Protein AF-A0A1A6HDN8-F1 (afdb_monomer_lite)

Sequence (181 aa):
MVGEAFSQDGVVDEGACLWLRLKTGFLKWKPDYDSAASEYGKAAVAFKNAKQFEQAKDACLREAVAHENNRAAYEQAGMMLKLIEKASMMYLENGTPDTAAMALERAGKLIENVDPEKAVQLYQQTASVFENEERLRQAVELLGKASRLLVRGRRFDEAALSIQKEKNIYKEIENYPTCYK

Radius of gyration: 23.56 Å; chains: 1; bounding box: 50×32×66 Å

InterPro domains:
  IPR000744 NSF attachment protein [PF14938] (33-160)
  IPR000744 NSF attachment protein [PTHR13768] (23-176)
  IPR011990 Tetratricopeptide-like helical domain superfamily [G3DSA:1.25.40.10] (20-181)
  IPR011990 Tetratricopeptide-like helical domain superfamily [SSF48452] (23-175)

pLDDT: mean 70.85, std 18.06, range [29.58, 94.25]

Structure (mmCIF, N/CA/C/O backbone):
data_AF-A0A1A6HDN8-F1
#
_entry.id   AF-A0A1A6HDN8-F1
#
loop_
_atom_site.group_PDB
_atom_site.id
_atom_site.type_symbol
_atom_site.label_atom_id
_atom_site.label_alt_id
_atom_site.label_comp_id
_atom_site.label_asym_id
_atom_site.label_entity_id
_atom_site.label_seq_id
_atom_site.pdbx_PDB_ins_code
_atom_site.Cartn_x
_atom_site.Cartn_y
_atom_site.Cartn_z
_atom_site.occupancy
_atom_site.B_iso_or_equiv
_atom_site.auth_seq_id
_atom_site.auth_comp_id
_atom_site.auth_asym_id
_atom_site.auth_atom_id
_atom_site.pdbx_PDB_model_num
ATOM 1 N N . MET A 1 1 ? 4.052 22.687 -34.080 1.00 29.58 1 MET A N 1
ATOM 2 C CA . MET A 1 1 ? 5.265 23.337 -34.612 1.00 29.58 1 MET A CA 1
ATOM 3 C C . MET A 1 1 ? 6.462 22.608 -34.041 1.00 29.58 1 MET A C 1
ATOM 5 O O . MET A 1 1 ? 6.752 22.746 -32.862 1.00 29.58 1 MET A O 1
ATOM 9 N N . VAL A 1 2 ? 7.044 21.738 -34.860 1.00 35.25 2 VAL A N 1
ATOM 10 C CA . VAL A 1 2 ? 8.275 20.997 -34.576 1.00 35.25 2 VAL A CA 1
ATOM 11 C C . VAL A 1 2 ? 9.392 21.919 -35.056 1.00 35.25 2 VAL A C 1
ATOM 13 O O . VAL A 1 2 ? 9.657 21.980 -36.251 1.00 35.25 2 VAL A O 1
ATOM 16 N N . GLY A 1 3 ? 9.892 22.768 -34.161 1.00 30.17 3 GLY A N 1
ATOM 17 C CA . GLY A 1 3 ? 10.837 23.833 -34.488 1.00 30.17 3 GLY A CA 1
ATOM 18 C C . GLY A 1 3 ? 12.208 23.543 -33.899 1.00 30.17 3 GLY A C 1
ATOM 19 O O . GLY A 1 3 ? 12.379 23.650 -32.692 1.00 30.17 3 GLY A O 1
ATOM 20 N N . GLU A 1 4 ? 13.117 23.146 -34.787 1.00 42.56 4 GLU A N 1
ATOM 21 C CA . GLU A 1 4 ? 14.544 23.492 -34.812 1.00 42.56 4 GLU A CA 1
ATOM 22 C C . GLU A 1 4 ? 15.370 23.313 -33.527 1.00 42.56 4 GLU A C 1
ATOM 24 O O . GLU A 1 4 ? 15.438 24.171 -32.655 1.00 42.56 4 GLU A O 1
ATOM 29 N N . ALA A 1 5 ? 16.132 22.218 -33.506 1.00 32.41 5 ALA A N 1
ATOM 30 C CA . ALA A 1 5 ? 17.409 22.136 -32.801 1.00 32.41 5 ALA A CA 1
ATOM 31 C C . ALA A 1 5 ? 18.388 21.292 -33.636 1.00 32.41 5 ALA A C 1
ATOM 33 O O . ALA A 1 5 ? 18.844 20.233 -33.217 1.00 32.41 5 ALA A O 1
ATOM 34 N N . PHE A 1 6 ? 18.657 21.734 -34.867 1.00 32.59 6 PHE A N 1
ATOM 35 C CA . PHE A 1 6 ? 19.844 21.322 -35.614 1.00 32.59 6 PHE A CA 1
ATOM 36 C C . PHE A 1 6 ? 20.846 22.468 -35.500 1.00 32.59 6 PHE A C 1
ATOM 38 O O . PHE A 1 6 ? 20.673 23.498 -36.145 1.00 32.59 6 PHE A O 1
ATOM 45 N N . SER A 1 7 ? 21.858 22.305 -34.650 1.00 31.53 7 SER A N 1
ATOM 46 C CA . SER A 1 7 ? 23.037 23.171 -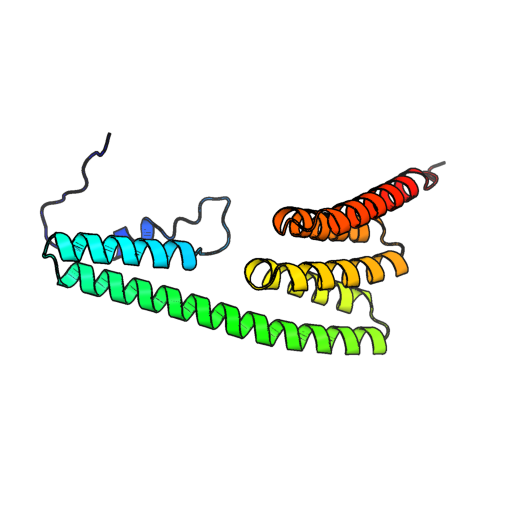34.660 1.00 31.53 7 SER A CA 1
ATOM 47 C C . SER A 1 7 ? 24.178 22.434 -35.360 1.00 31.53 7 SER A C 1
ATOM 49 O O . SER A 1 7 ? 24.314 21.220 -35.221 1.00 31.53 7 SER A O 1
ATOM 51 N N . GLN A 1 8 ? 24.928 23.172 -36.174 1.00 33.84 8 GLN A N 1
ATOM 52 C CA . GLN A 1 8 ? 25.805 22.689 -37.247 1.00 33.84 8 GLN A CA 1
ATOM 53 C C . GLN A 1 8 ? 27.148 22.083 -36.815 1.00 33.84 8 GLN A C 1
ATOM 55 O O . GLN A 1 8 ? 27.902 21.658 -37.684 1.00 33.84 8 GLN A O 1
ATOM 60 N N . ASP A 1 9 ? 27.433 21.954 -35.524 1.00 31.08 9 ASP A N 1
ATOM 61 C CA . ASP A 1 9 ? 28.694 21.388 -35.049 1.00 31.08 9 ASP A CA 1
ATOM 62 C C . ASP A 1 9 ? 28.430 20.081 -34.303 1.00 31.08 9 ASP A C 1
ATOM 64 O O . ASP A 1 9 ? 27.666 20.040 -33.341 1.00 31.08 9 ASP A O 1
ATOM 68 N N . GLY A 1 10 ? 29.034 18.993 -34.790 1.00 37.31 10 GLY A N 1
ATOM 69 C CA . GLY A 1 10 ? 28.854 17.606 -34.346 1.00 37.31 10 GLY A CA 1
ATOM 70 C C . GLY A 1 10 ? 29.384 17.291 -32.945 1.00 37.31 10 GLY A C 1
ATOM 71 O O . GLY A 1 10 ? 30.100 16.312 -32.763 1.00 37.31 10 GLY A O 1
ATOM 72 N N . VAL A 1 11 ? 29.008 18.091 -31.954 1.00 34.75 11 VAL A N 1
ATOM 73 C CA . VAL A 1 11 ? 29.150 17.799 -30.532 1.00 34.75 11 VAL A CA 1
ATOM 74 C C . VAL A 1 11 ? 27.738 17.821 -29.968 1.00 34.75 11 VAL A C 1
ATOM 76 O O . VAL A 1 11 ? 27.168 18.874 -29.688 1.00 34.75 11 VAL A O 1
ATOM 79 N N . VAL A 1 12 ? 27.133 16.637 -29.874 1.00 38.47 12 VAL A N 1
ATOM 80 C CA . VAL A 1 12 ? 25.880 16.463 -29.140 1.00 38.47 12 VAL A CA 1
ATOM 81 C C . VAL A 1 12 ? 26.227 16.745 -27.687 1.00 38.47 12 VAL A C 1
ATOM 83 O O . VAL A 1 12 ? 26.847 15.917 -27.032 1.00 38.47 12 VAL A O 1
ATOM 86 N N . ASP A 1 13 ? 25.906 17.952 -27.235 1.00 36.88 13 ASP A N 1
ATOM 87 C CA . ASP A 1 13 ? 26.133 18.420 -25.875 1.00 36.88 13 ASP A CA 1
ATOM 88 C C . ASP A 1 13 ? 25.544 17.392 -24.892 1.00 36.88 13 ASP A C 1
ATOM 90 O O . ASP A 1 13 ? 24.323 17.264 -24.739 1.00 36.88 13 ASP A O 1
ATOM 94 N N . GLU A 1 14 ? 26.412 16.572 -24.289 1.00 40.91 14 GLU A N 1
ATOM 95 C CA . GLU A 1 14 ? 26.034 15.439 -23.436 1.00 40.91 14 GLU A CA 1
ATOM 96 C C . GLU A 1 14 ? 25.178 15.902 -22.240 1.00 40.91 14 GLU A C 1
ATOM 98 O O . GLU A 1 14 ? 24.342 15.146 -21.733 1.00 40.91 14 GLU A O 1
ATOM 103 N N . GLY A 1 15 ? 25.298 17.183 -21.862 1.00 40.38 15 GLY A N 1
ATOM 104 C CA . GLY A 1 15 ? 24.474 17.853 -20.858 1.00 40.38 15 GLY A CA 1
ATOM 105 C C . GLY A 1 15 ? 23.043 18.179 -21.308 1.00 40.38 15 GLY A C 1
ATOM 106 O O . GLY A 1 15 ? 22.117 18.115 -20.495 1.00 40.38 15 GLY A O 1
ATOM 107 N N . ALA A 1 16 ? 22.804 18.449 -22.594 1.00 38.66 16 ALA A N 1
ATOM 108 C CA . ALA A 1 16 ? 21.482 18.835 -23.102 1.00 38.66 16 ALA A CA 1
ATOM 109 C C . ALA A 1 16 ? 20.505 17.646 -23.177 1.00 38.66 16 ALA A C 1
ATOM 111 O O . ALA A 1 16 ? 19.306 17.796 -22.921 1.00 38.66 16 ALA A O 1
ATOM 112 N N . CYS A 1 17 ? 21.011 16.435 -23.441 1.00 40.59 17 CYS A N 1
ATOM 113 C CA . CYS A 1 17 ? 20.196 15.214 -23.425 1.00 40.59 17 CYS A CA 1
ATOM 114 C C . CYS A 1 17 ? 19.853 14.729 -22.004 1.00 40.59 17 CYS A C 1
ATOM 116 O O . CYS A 1 17 ? 18.799 14.120 -21.813 1.00 40.59 17 CYS A O 1
ATOM 118 N N . LEU A 1 18 ? 20.685 15.025 -20.996 1.00 42.06 18 LEU A N 1
ATOM 119 C CA . LEU A 1 18 ? 20.345 14.803 -19.580 1.00 42.06 18 LEU A CA 1
ATOM 120 C C . LEU A 1 18 ? 19.191 15.717 -19.129 1.00 42.06 18 LEU A C 1
ATOM 122 O O . LEU A 1 18 ? 18.316 15.298 -18.367 1.00 42.06 18 LEU A O 1
ATOM 126 N N . TRP A 1 19 ? 19.134 16.940 -19.658 1.00 39.06 19 TRP A N 1
ATOM 127 C CA . TRP A 1 19 ? 18.172 17.963 -19.246 1.00 39.06 19 TRP A CA 1
ATOM 128 C C . TRP A 1 19 ? 16.749 17.766 -19.798 1.00 39.06 19 TRP A C 1
ATOM 130 O O . TRP A 1 19 ? 15.781 18.282 -19.238 1.00 39.06 19 TRP A O 1
ATOM 140 N N . LEU A 1 20 ? 16.581 17.009 -20.886 1.00 42.50 20 LEU A N 1
ATOM 141 C CA . LEU A 1 20 ? 15.285 16.890 -21.566 1.00 42.50 20 LEU A CA 1
ATOM 142 C C . LEU A 1 20 ? 14.363 15.789 -21.020 1.00 42.50 20 LEU A C 1
ATOM 144 O O . LEU A 1 20 ? 13.162 15.843 -21.288 1.00 42.50 20 LEU A O 1
ATOM 148 N N . ARG A 1 21 ? 14.855 14.831 -20.219 1.00 46.03 21 ARG A N 1
ATOM 149 C CA . ARG A 1 21 ? 13.996 13.726 -19.733 1.00 46.03 21 ARG A CA 1
ATOM 150 C C . ARG A 1 21 ? 14.244 13.218 -18.315 1.00 46.03 21 ARG A C 1
ATOM 152 O O . ARG A 1 21 ? 13.520 12.345 -17.857 1.00 46.03 21 ARG A O 1
ATOM 159 N N . LEU A 1 22 ? 15.158 13.849 -17.585 1.00 39.84 22 LEU A N 1
ATOM 160 C CA . LEU A 1 22 ? 15.101 13.962 -16.125 1.00 39.84 22 LEU A CA 1
ATOM 161 C C . LEU A 1 22 ? 14.478 15.310 -15.733 1.00 39.84 22 LEU A C 1
ATOM 163 O O . LEU A 1 22 ? 14.860 15.918 -14.738 1.00 39.84 22 LEU A O 1
ATOM 167 N N . LYS A 1 23 ? 13.503 15.811 -16.508 1.00 36.59 23 LYS A N 1
ATOM 168 C CA . LYS A 1 23 ? 12.658 16.905 -16.027 1.00 36.59 23 LYS A CA 1
ATOM 169 C C . LYS A 1 23 ? 11.819 16.373 -14.872 1.00 36.59 23 LYS A C 1
ATOM 171 O O . LYS A 1 23 ? 10.709 15.880 -15.065 1.00 36.59 23 LYS A O 1
ATOM 176 N N . THR A 1 24 ? 12.339 16.515 -13.658 1.00 42.81 24 THR A N 1
ATOM 177 C CA . THR A 1 24 ? 11.516 16.687 -12.468 1.00 42.81 24 THR A CA 1
ATOM 178 C C . THR A 1 24 ? 10.681 17.937 -12.715 1.00 42.81 24 THR A C 1
ATOM 180 O O . THR A 1 24 ? 11.087 19.058 -12.420 1.00 42.81 24 THR A O 1
ATOM 183 N N . GLY A 1 25 ? 9.517 17.768 -13.345 1.00 43.59 25 GLY A N 1
ATOM 184 C CA . GLY A 1 25 ? 8.469 18.768 -13.224 1.00 43.59 25 GLY A CA 1
ATOM 185 C C . GLY A 1 25 ? 8.224 19.002 -11.735 1.00 43.59 25 GLY A C 1
ATOM 186 O O . GLY A 1 25 ? 8.384 18.073 -10.940 1.00 43.59 25 GLY A O 1
ATOM 187 N N . PHE A 1 26 ? 7.805 20.210 -11.363 1.00 49.84 26 PHE A N 1
ATOM 188 C CA . PHE A 1 26 ? 7.559 20.655 -9.979 1.00 49.84 26 PHE A CA 1
ATOM 189 C C . PHE A 1 26 ? 6.599 19.742 -9.163 1.00 49.84 26 PHE A C 1
ATOM 191 O O . PHE A 1 26 ? 6.356 19.985 -7.988 1.00 49.84 26 PHE A O 1
ATOM 198 N N . LEU A 1 27 ? 6.060 18.680 -9.779 1.00 49.44 27 LEU A N 1
ATOM 199 C CA . LEU A 1 27 ? 5.109 17.715 -9.233 1.00 49.44 27 LEU A CA 1
ATOM 200 C C . LEU A 1 27 ? 5.586 16.239 -9.207 1.00 49.44 27 LEU A C 1
ATOM 202 O O . LEU A 1 27 ? 4.856 15.395 -8.694 1.00 49.44 27 LEU A O 1
ATOM 206 N N . LYS A 1 28 ? 6.767 15.878 -9.744 1.00 44.59 28 LYS A N 1
ATOM 207 C CA . LYS A 1 28 ? 7.268 14.480 -9.764 1.00 44.59 28 LYS A CA 1
ATOM 208 C C . LYS A 1 28 ? 8.620 14.375 -9.044 1.00 44.59 28 LYS A C 1
ATOM 210 O O . LYS A 1 28 ? 9.669 14.606 -9.629 1.00 44.59 28 LYS A O 1
ATOM 215 N N . TRP A 1 29 ? 8.576 13.987 -7.768 1.00 48.66 29 TRP A N 1
ATOM 216 C CA . TRP A 1 29 ? 9.749 13.796 -6.893 1.00 48.66 29 TRP A CA 1
ATOM 217 C C . TRP A 1 29 ? 10.536 12.497 -7.183 1.00 48.66 29 TRP A C 1
ATOM 219 O O . TRP A 1 29 ? 11.598 12.279 -6.610 1.00 48.66 29 TRP A O 1
ATOM 229 N N . LYS A 1 30 ? 10.047 11.600 -8.053 1.00 51.09 30 LYS A N 1
ATOM 230 C CA . LYS A 1 30 ? 10.729 10.328 -8.363 1.00 51.09 30 LYS A CA 1
ATOM 231 C C . LYS A 1 30 ? 11.146 10.234 -9.839 1.00 51.09 30 LYS A C 1
ATOM 233 O O . LYS A 1 30 ? 10.299 10.497 -10.696 1.00 51.09 30 LYS A O 1
ATOM 238 N N . PRO A 1 31 ? 12.398 9.827 -10.136 1.00 57.28 31 PRO A N 1
ATOM 239 C CA . PRO A 1 31 ? 12.834 9.518 -11.495 1.00 57.28 31 PRO A CA 1
ATOM 240 C C . PRO A 1 31 ? 12.084 8.292 -12.037 1.00 57.28 31 PRO A C 1
ATOM 242 O O . PRO A 1 31 ? 12.007 7.259 -11.376 1.00 57.28 31 PRO A O 1
ATOM 245 N N . ASP A 1 32 ? 11.511 8.420 -13.231 1.00 64.75 32 ASP A N 1
ATOM 246 C CA . ASP A 1 32 ? 10.699 7.390 -13.889 1.00 64.75 32 ASP A CA 1
ATOM 247 C C . ASP A 1 32 ? 11.589 6.540 -14.811 1.00 64.75 32 ASP A C 1
ATOM 249 O O . ASP A 1 32 ? 11.699 6.800 -16.012 1.00 64.75 32 ASP A O 1
ATOM 253 N N . TYR A 1 33 ? 12.307 5.577 -14.223 1.00 68.62 33 TYR A N 1
ATOM 254 C CA . TYR A 1 33 ? 13.283 4.750 -14.946 1.00 68.62 33 TYR A CA 1
ATOM 255 C C . TYR A 1 33 ? 12.637 3.831 -15.989 1.00 68.62 33 TYR A C 1
ATOM 257 O O . TYR A 1 33 ? 13.245 3.575 -17.024 1.00 68.62 33 TYR A O 1
ATOM 265 N N . ASP A 1 34 ? 11.400 3.390 -15.757 1.00 69.56 34 ASP A N 1
ATOM 266 C CA . ASP A 1 34 ? 10.659 2.516 -16.672 1.00 69.56 34 ASP A CA 1
ATOM 267 C C . ASP A 1 34 ? 10.227 3.266 -17.944 1.00 69.56 34 ASP A C 1
ATOM 269 O O . ASP A 1 34 ? 10.508 2.847 -19.071 1.00 69.56 34 ASP A O 1
ATOM 273 N N . SER A 1 35 ? 9.666 4.469 -17.776 1.00 68.50 35 SER A N 1
ATOM 274 C CA . SER A 1 35 ? 9.344 5.346 -18.907 1.00 68.50 35 SER A CA 1
ATOM 275 C C . SER A 1 35 ? 10.595 5.850 -19.631 1.00 68.50 35 SER A C 1
ATOM 277 O O . SER A 1 35 ? 10.544 6.136 -20.829 1.00 68.50 35 SER A O 1
ATOM 279 N N . ALA A 1 36 ? 11.721 5.998 -18.927 1.00 67.88 36 ALA A N 1
ATOM 280 C CA . ALA A 1 36 ? 12.998 6.346 -19.540 1.00 67.88 36 ALA A CA 1
ATOM 281 C C . ALA A 1 36 ? 13.539 5.191 -20.397 1.00 67.88 36 ALA A C 1
ATOM 283 O O . ALA A 1 36 ? 13.876 5.421 -21.557 1.00 67.88 36 ALA A O 1
ATOM 284 N N . ALA A 1 37 ? 13.549 3.963 -19.870 1.00 69.50 37 ALA A N 1
ATOM 285 C CA . ALA A 1 37 ? 14.026 2.774 -20.573 1.00 69.50 37 ALA A CA 1
ATOM 286 C C . ALA A 1 37 ? 13.236 2.510 -21.865 1.00 69.50 37 ALA A C 1
ATOM 288 O O . ALA A 1 37 ? 13.831 2.415 -22.937 1.00 69.50 37 ALA A O 1
ATOM 289 N N . SER A 1 38 ? 11.897 2.532 -21.800 1.00 70.75 38 SER A N 1
ATOM 290 C CA . SER A 1 38 ? 11.029 2.303 -22.970 1.00 70.75 38 SER A CA 1
ATOM 291 C C . SER A 1 38 ? 11.297 3.271 -24.130 1.00 70.75 38 SER A C 1
ATOM 293 O O . SER A 1 38 ? 11.123 2.943 -25.303 1.00 70.75 38 SER A O 1
ATOM 295 N N . GLU A 1 39 ? 11.718 4.490 -23.818 1.00 72.56 39 GLU A N 1
ATOM 296 C CA . GLU A 1 39 ? 11.870 5.561 -2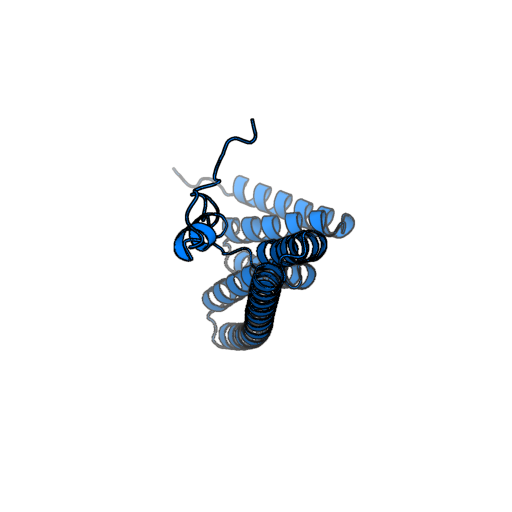4.802 1.00 72.56 39 GLU A CA 1
ATOM 297 C C . GLU A 1 39 ? 13.296 5.643 -25.328 1.00 72.56 39 GLU A C 1
ATOM 299 O O . GLU A 1 39 ? 13.485 5.959 -26.501 1.00 72.56 39 GLU A O 1
ATOM 304 N N . TYR A 1 40 ? 14.284 5.246 -24.519 1.00 71.44 40 TYR A N 1
ATOM 305 C CA . TYR A 1 40 ? 15.615 4.928 -25.025 1.00 71.44 40 TYR A CA 1
ATOM 306 C C . TYR A 1 40 ? 15.578 3.734 -25.986 1.00 71.44 40 TYR A C 1
ATOM 308 O O . TYR A 1 40 ? 16.199 3.819 -27.043 1.00 71.44 40 TYR A O 1
ATOM 316 N N . GLY A 1 41 ? 14.763 2.707 -25.720 1.00 67.81 41 GLY A N 1
ATOM 317 C CA . GLY A 1 41 ? 14.552 1.594 -26.654 1.00 67.81 41 GLY A CA 1
ATOM 318 C C . GLY A 1 41 ? 13.924 2.033 -27.983 1.00 67.81 41 GLY A C 1
ATOM 319 O O . GLY A 1 41 ? 14.399 1.670 -29.062 1.00 67.81 41 GLY A O 1
ATOM 320 N N . LYS A 1 42 ? 12.905 2.906 -27.948 1.00 74.00 42 LYS A N 1
ATOM 321 C CA . LYS A 1 42 ? 12.325 3.500 -29.172 1.00 74.00 42 LYS A CA 1
ATOM 322 C C . LYS A 1 42 ? 13.335 4.362 -29.932 1.00 74.00 42 LYS A C 1
ATOM 324 O O . LYS A 1 42 ? 13.408 4.274 -31.159 1.00 74.00 42 LYS A O 1
ATOM 329 N N . ALA A 1 43 ? 14.123 5.170 -29.222 1.00 67.44 43 ALA A N 1
ATOM 330 C CA . ALA A 1 43 ? 15.171 5.994 -29.815 1.00 67.44 43 ALA A CA 1
ATOM 331 C C . ALA A 1 43 ? 16.273 5.133 -30.455 1.00 67.44 43 ALA A C 1
ATOM 333 O O . ALA A 1 43 ? 16.686 5.413 -31.578 1.00 67.44 43 ALA A O 1
ATOM 334 N N . ALA A 1 44 ? 16.684 4.037 -29.811 1.00 62.38 44 ALA A N 1
ATOM 335 C CA . ALA A 1 44 ? 17.662 3.095 -30.351 1.00 62.38 44 ALA A CA 1
ATOM 336 C C . ALA A 1 44 ? 17.186 2.463 -31.671 1.00 62.38 44 ALA A C 1
ATOM 338 O O . ALA A 1 44 ? 17.949 2.383 -32.636 1.00 62.38 44 ALA A O 1
ATOM 339 N N . VAL A 1 45 ? 15.905 2.084 -31.761 1.00 71.50 45 VAL A N 1
ATOM 340 C CA . VAL A 1 45 ? 15.298 1.571 -33.003 1.00 71.50 45 VAL A CA 1
ATOM 341 C C . VAL A 1 45 ? 15.241 2.652 -34.089 1.00 71.50 45 VAL A C 1
ATOM 343 O O . VAL A 1 45 ? 15.547 2.371 -35.250 1.00 71.50 45 VAL A O 1
ATOM 346 N N . ALA A 1 46 ? 14.911 3.895 -33.731 1.00 72.62 46 ALA A N 1
ATOM 347 C CA . ALA A 1 46 ? 14.886 5.017 -34.669 1.00 72.62 46 ALA A CA 1
ATOM 348 C C . ALA A 1 46 ? 16.285 5.345 -35.231 1.00 72.62 46 ALA A C 1
ATOM 350 O O . ALA A 1 46 ? 16.435 5.474 -36.446 1.00 72.62 46 ALA A O 1
ATOM 351 N N . PHE A 1 47 ? 17.321 5.392 -34.386 1.00 69.81 47 PHE A N 1
ATOM 352 C CA . PHE A 1 47 ? 18.707 5.630 -34.812 1.00 69.81 47 PHE A CA 1
ATOM 353 C C . PHE A 1 47 ? 19.277 4.475 -35.640 1.00 69.81 47 PHE A C 1
ATOM 355 O O . PHE A 1 47 ? 19.988 4.703 -36.622 1.00 69.81 47 PHE A O 1
ATOM 362 N N . LYS A 1 48 ? 18.896 3.232 -35.319 1.00 65.94 48 LYS A N 1
ATOM 363 C CA . LYS A 1 48 ? 19.232 2.053 -36.127 1.00 65.94 48 LYS A CA 1
ATOM 364 C C . LYS A 1 48 ? 18.623 2.137 -37.530 1.00 65.94 48 LYS A C 1
ATOM 366 O O . LYS A 1 48 ? 19.312 1.848 -38.507 1.00 65.94 48 LYS A O 1
ATOM 371 N N . ASN A 1 49 ? 17.373 2.587 -37.646 1.00 72.56 49 ASN A N 1
ATOM 372 C CA . ASN A 1 49 ? 16.713 2.804 -38.938 1.00 72.56 49 ASN A CA 1
ATOM 373 C C . ASN A 1 49 ? 17.334 3.975 -39.722 1.00 72.56 49 ASN A C 1
ATOM 375 O O . ASN A 1 49 ? 17.419 3.915 -40.947 1.00 72.56 49 ASN A O 1
ATOM 379 N N . ALA A 1 50 ? 17.832 4.999 -39.023 1.00 75.94 50 ALA A N 1
ATOM 380 C CA . ALA A 1 50 ? 18.552 6.136 -39.600 1.00 75.94 50 ALA A CA 1
ATOM 381 C C . ALA A 1 50 ? 20.034 5.846 -39.935 1.00 75.94 50 ALA A C 1
ATOM 383 O O . ALA A 1 50 ? 20.742 6.744 -40.387 1.00 75.94 50 ALA A O 1
ATOM 384 N N . LYS A 1 51 ? 20.516 4.605 -39.737 1.00 75.81 51 LYS A N 1
ATOM 385 C CA . LYS A 1 51 ? 21.923 4.177 -39.920 1.00 75.81 51 LYS A CA 1
ATOM 386 C C . LYS A 1 51 ? 22.943 4.961 -39.073 1.00 75.81 51 LYS A C 1
ATOM 388 O O . LYS A 1 51 ? 24.136 4.946 -39.369 1.00 75.81 51 LYS A O 1
ATOM 393 N N . GLN A 1 52 ? 22.496 5.612 -38.001 1.00 67.56 52 GLN A N 1
ATOM 394 C CA . GLN A 1 52 ? 23.351 6.296 -37.031 1.00 67.56 52 GLN A CA 1
ATOM 395 C C . GLN A 1 52 ? 23.701 5.331 -35.893 1.00 67.56 52 GLN A C 1
ATOM 397 O O . GLN A 1 52 ? 23.068 5.304 -34.839 1.00 67.56 52 GLN A O 1
ATOM 402 N N . PHE A 1 53 ? 24.702 4.483 -36.135 1.00 62.00 53 PHE A N 1
ATOM 403 C CA . PHE A 1 53 ? 25.021 3.356 -35.253 1.00 62.00 53 PHE A CA 1
ATOM 404 C C . PHE A 1 53 ? 25.650 3.756 -33.909 1.00 62.00 53 PHE A C 1
ATOM 406 O O . PHE A 1 53 ? 25.368 3.098 -32.911 1.00 62.00 53 PHE A O 1
ATOM 413 N N . GLU A 1 54 ? 26.432 4.840 -33.851 1.00 63.22 54 GLU A N 1
ATOM 414 C CA . GLU A 1 54 ? 27.004 5.333 -32.582 1.00 63.22 54 GLU A CA 1
ATOM 415 C C . GLU A 1 54 ? 25.914 5.826 -31.619 1.00 63.22 54 GLU A C 1
ATOM 417 O O . GLU A 1 54 ? 25.849 5.417 -30.464 1.00 63.22 54 GLU A O 1
ATOM 422 N N . GLN A 1 55 ? 24.953 6.601 -32.120 1.00 65.75 55 GLN A N 1
ATOM 423 C CA . GLN A 1 55 ? 23.845 7.114 -31.306 1.00 65.75 55 GLN A CA 1
ATOM 424 C C . GLN A 1 55 ? 22.869 6.004 -30.884 1.00 65.75 55 GLN A C 1
ATOM 426 O O . GLN A 1 55 ? 22.305 6.049 -29.791 1.00 65.75 55 GLN A O 1
ATOM 431 N N . ALA A 1 56 ? 22.696 4.972 -31.718 1.00 53.97 56 ALA A N 1
ATOM 432 C CA . ALA A 1 56 ? 21.922 3.785 -31.356 1.00 53.97 56 ALA A CA 1
ATOM 433 C C . ALA A 1 56 ? 22.583 2.988 -30.216 1.00 53.97 56 ALA A C 1
ATOM 435 O O . ALA A 1 56 ? 21.888 2.504 -29.323 1.00 53.97 56 ALA A O 1
ATOM 436 N N . LYS A 1 57 ? 23.918 2.876 -30.223 1.00 64.94 57 LYS A N 1
ATOM 437 C CA . LYS A 1 57 ? 24.690 2.212 -29.166 1.00 64.94 57 LYS A CA 1
ATOM 438 C C . LYS A 1 57 ? 24.559 2.954 -27.836 1.00 64.94 57 LYS A C 1
ATOM 440 O O . LYS A 1 57 ? 24.272 2.317 -26.824 1.00 64.94 57 LYS A O 1
ATOM 445 N N . ASP A 1 58 ? 24.682 4.277 -27.845 1.00 68.31 58 ASP A N 1
ATOM 446 C CA . ASP A 1 58 ? 24.507 5.096 -26.641 1.00 68.31 58 ASP A CA 1
ATOM 447 C C . ASP A 1 58 ? 23.079 5.024 -26.092 1.00 68.31 58 ASP A C 1
ATOM 449 O O . ASP A 1 58 ? 22.882 4.939 -24.879 1.00 68.31 58 ASP A O 1
ATOM 453 N N . ALA A 1 59 ? 22.069 4.996 -26.968 1.00 66.06 59 ALA A N 1
ATOM 454 C CA . ALA A 1 59 ? 20.679 4.804 -26.564 1.00 66.06 59 ALA A CA 1
ATOM 455 C C . ALA A 1 59 ? 20.452 3.423 -25.918 1.00 66.06 59 ALA A C 1
ATOM 457 O O . ALA A 1 59 ? 19.850 3.356 -24.847 1.00 66.06 59 ALA A O 1
ATOM 458 N N . CYS A 1 60 ? 20.999 2.344 -26.491 1.00 64.19 60 CYS A N 1
ATOM 459 C CA . CYS A 1 60 ? 20.941 1.006 -25.888 1.00 64.19 60 CYS A CA 1
ATOM 460 C C . CYS A 1 60 ? 21.689 0.920 -24.548 1.00 64.19 60 CYS A C 1
ATOM 462 O O . CYS A 1 60 ? 21.218 0.255 -23.627 1.00 64.19 60 CYS A O 1
ATOM 464 N N . LEU A 1 61 ? 22.834 1.595 -24.399 1.00 72.50 61 LEU A N 1
ATOM 465 C CA . LEU A 1 61 ? 23.558 1.641 -23.124 1.00 72.50 61 LEU A CA 1
ATOM 466 C C . LEU A 1 61 ? 22.741 2.357 -22.042 1.00 72.50 61 LEU A C 1
ATOM 468 O O . LEU A 1 61 ? 22.655 1.877 -20.913 1.00 72.50 61 LEU A O 1
ATOM 472 N N . ARG A 1 62 ? 22.088 3.473 -22.384 1.00 70.75 62 ARG A N 1
ATOM 473 C CA . ARG A 1 62 ? 21.216 4.204 -21.449 1.00 70.75 62 ARG A CA 1
ATOM 474 C C . ARG A 1 62 ? 19.959 3.416 -21.080 1.00 70.75 62 ARG A C 1
ATOM 476 O O . ARG A 1 62 ? 19.535 3.475 -19.928 1.00 70.75 62 ARG A O 1
ATOM 483 N N . GLU A 1 63 ? 19.392 2.665 -22.020 1.00 70.62 63 GLU A N 1
ATOM 484 C CA . GLU A 1 63 ? 18.299 1.720 -21.765 1.00 70.62 63 GLU A CA 1
ATOM 485 C C . GLU A 1 63 ? 18.730 0.622 -20.778 1.00 70.62 63 GLU A C 1
ATOM 487 O O . GLU A 1 63 ? 18.050 0.396 -19.776 1.00 70.62 63 GLU A O 1
ATOM 492 N N . ALA A 1 64 ? 19.895 0.002 -20.995 1.00 67.94 64 ALA A N 1
ATOM 493 C CA . ALA A 1 64 ? 20.429 -1.036 -20.112 1.00 67.94 64 ALA A CA 1
ATOM 494 C C . ALA A 1 64 ? 20.665 -0.521 -18.681 1.00 67.94 64 ALA A C 1
ATOM 496 O O . ALA A 1 64 ? 20.213 -1.139 -17.718 1.00 67.94 64 ALA A O 1
ATOM 497 N N . VAL A 1 65 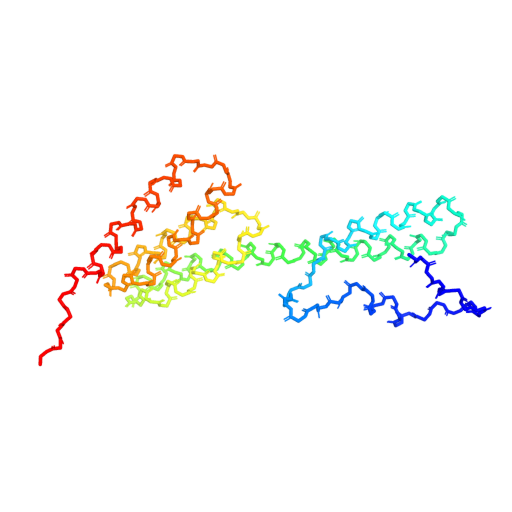? 21.282 0.657 -18.536 1.00 75.00 65 VAL A N 1
ATOM 498 C CA . VAL A 1 65 ? 21.509 1.298 -17.229 1.00 75.00 65 VAL A CA 1
ATOM 499 C C . VAL A 1 65 ? 20.187 1.650 -16.538 1.00 75.00 65 VAL A C 1
ATOM 501 O O . VAL A 1 65 ? 20.063 1.514 -15.320 1.00 75.00 65 VAL A O 1
ATOM 504 N N . ALA A 1 66 ? 19.170 2.090 -17.283 1.00 71.81 66 ALA A N 1
ATOM 505 C CA . ALA A 1 66 ? 17.847 2.348 -16.720 1.00 71.81 66 ALA A CA 1
ATOM 506 C C . ALA A 1 66 ? 17.179 1.055 -16.216 1.00 71.81 66 ALA A C 1
ATOM 508 O O . ALA A 1 66 ? 16.606 1.055 -15.125 1.00 71.81 66 ALA A O 1
ATOM 509 N N . HIS A 1 67 ? 17.308 -0.056 -16.948 1.00 70.44 67 HIS A N 1
ATOM 510 C CA . HIS A 1 67 ? 16.804 -1.363 -16.522 1.00 70.44 67 HIS A CA 1
ATOM 511 C C . HIS A 1 67 ? 17.533 -1.925 -15.295 1.00 70.44 67 HIS A C 1
ATOM 513 O O . HIS A 1 67 ? 16.876 -2.448 -14.393 1.00 70.44 67 HIS A O 1
ATOM 519 N N . GLU A 1 68 ? 18.858 -1.794 -15.215 1.00 71.38 68 GLU A N 1
ATOM 520 C CA . GLU A 1 68 ? 19.641 -2.229 -14.051 1.00 71.38 68 GLU A CA 1
ATOM 521 C C . GLU A 1 68 ? 19.288 -1.437 -12.792 1.00 71.38 68 GLU A C 1
ATOM 523 O O . GLU A 1 68 ? 19.048 -2.026 -11.737 1.00 71.38 68 GLU A O 1
ATOM 528 N N . ASN A 1 69 ? 19.172 -0.112 -12.907 1.00 71.25 69 ASN A N 1
ATOM 529 C CA . ASN A 1 69 ? 18.764 0.738 -11.789 1.00 71.25 69 ASN A CA 1
ATOM 530 C C . ASN A 1 69 ? 17.338 0.424 -11.321 1.00 71.25 69 ASN A C 1
ATOM 532 O O . ASN A 1 69 ? 17.072 0.417 -10.118 1.00 71.25 69 ASN A O 1
ATOM 536 N N . ASN A 1 70 ? 16.431 0.117 -12.252 1.00 69.69 70 ASN A N 1
ATOM 537 C CA . ASN A 1 70 ? 15.075 -0.295 -11.907 1.00 69.69 70 ASN A CA 1
ATOM 538 C C . ASN A 1 70 ? 15.086 -1.645 -11.165 1.00 69.69 70 ASN A C 1
ATOM 540 O O . ASN A 1 70 ? 14.501 -1.778 -10.092 1.00 69.69 70 ASN A O 1
ATOM 544 N N . ARG A 1 71 ? 15.840 -2.631 -11.668 1.00 65.38 71 ARG A N 1
ATOM 545 C CA . ARG A 1 71 ? 16.006 -3.942 -11.021 1.00 65.38 71 ARG A CA 1
ATOM 546 C C . ARG A 1 71 ? 16.603 -3.835 -9.615 1.00 65.38 71 ARG A C 1
ATOM 548 O O . ARG A 1 71 ? 16.069 -4.444 -8.691 1.00 65.38 71 ARG A O 1
ATOM 555 N N . ALA A 1 72 ? 17.659 -3.045 -9.438 1.00 66.62 72 ALA A N 1
ATOM 556 C CA . ALA A 1 72 ? 18.275 -2.820 -8.133 1.00 66.62 72 ALA A CA 1
ATOM 557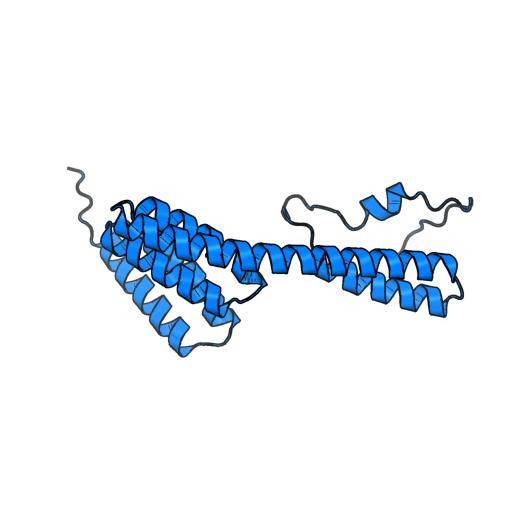 C C . ALA A 1 72 ? 17.290 -2.175 -7.142 1.00 66.62 72 ALA A C 1
ATOM 559 O O . ALA A 1 72 ? 17.236 -2.574 -5.978 1.00 66.62 72 ALA A O 1
ATOM 560 N N . ALA A 1 73 ? 16.460 -1.234 -7.603 1.00 61.59 73 ALA A N 1
ATOM 561 C CA . ALA A 1 73 ? 15.416 -0.625 -6.782 1.00 61.59 73 ALA A CA 1
ATOM 562 C C . ALA A 1 73 ? 14.341 -1.641 -6.349 1.00 61.59 73 ALA A C 1
ATOM 564 O O . ALA A 1 73 ? 13.916 -1.623 -5.192 1.00 61.59 73 ALA A O 1
ATOM 565 N N . TYR A 1 74 ? 13.936 -2.561 -7.232 1.00 63.44 74 TYR A N 1
ATOM 566 C CA . TYR A 1 74 ? 12.995 -3.636 -6.890 1.00 63.44 74 TYR A CA 1
ATOM 567 C C . TYR A 1 74 ? 13.580 -4.640 -5.890 1.00 63.44 74 TYR A C 1
ATOM 569 O O . TYR A 1 74 ? 12.908 -5.012 -4.926 1.00 63.44 74 TYR A O 1
ATOM 577 N N . GLU A 1 75 ? 14.833 -5.059 -6.074 1.00 66.88 75 GLU A N 1
ATOM 578 C CA . GLU A 1 75 ? 15.515 -5.978 -5.153 1.00 66.88 75 GLU A CA 1
ATOM 579 C C . GLU A 1 75 ? 15.687 -5.346 -3.760 1.00 66.88 75 GLU A C 1
ATOM 581 O O . GLU A 1 75 ? 15.404 -5.987 -2.741 1.00 66.88 75 GLU A O 1
ATOM 586 N N . GLN A 1 76 ? 16.048 -4.060 -3.704 1.00 63.91 76 GLN A N 1
ATOM 587 C CA . GLN A 1 76 ? 16.105 -3.295 -2.457 1.00 63.91 76 GLN A CA 1
ATOM 588 C C . GLN A 1 76 ? 14.731 -3.165 -1.792 1.00 63.91 76 GLN A C 1
ATOM 590 O O . GLN A 1 76 ? 14.624 -3.375 -0.583 1.00 63.91 76 GLN A O 1
ATOM 595 N N . ALA A 1 77 ? 13.669 -2.880 -2.553 1.00 61.44 77 ALA A N 1
ATOM 596 C CA . ALA A 1 77 ? 12.308 -2.814 -2.021 1.00 61.44 77 ALA A CA 1
ATOM 597 C C . ALA A 1 77 ? 11.860 -4.163 -1.428 1.00 61.44 77 ALA A C 1
ATOM 599 O O . ALA A 1 77 ? 11.276 -4.199 -0.344 1.00 61.44 77 ALA A O 1
ATOM 600 N N . GLY A 1 78 ? 12.198 -5.278 -2.083 1.00 63.50 78 GLY A N 1
ATOM 601 C CA 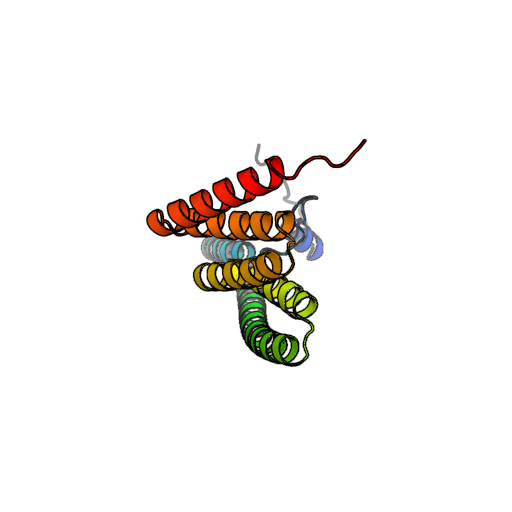. GLY A 1 78 ? 11.917 -6.628 -1.589 1.00 63.50 78 GLY A CA 1
ATOM 602 C C . GLY A 1 78 ? 12.675 -6.982 -0.304 1.00 63.50 78 GLY A C 1
ATOM 603 O O . GLY A 1 78 ? 12.100 -7.585 0.607 1.00 63.50 78 GLY A O 1
ATOM 604 N N . MET A 1 79 ? 13.950 -6.592 -0.184 1.00 67.56 79 MET A N 1
ATOM 605 C CA . MET A 1 79 ? 14.704 -6.750 1.069 1.00 67.56 79 MET A CA 1
ATOM 606 C C . MET A 1 79 ? 14.150 -5.859 2.183 1.00 67.56 79 MET A C 1
ATOM 608 O O . MET A 1 79 ? 13.984 -6.320 3.312 1.00 67.56 79 MET A O 1
ATOM 612 N N . MET A 1 80 ? 13.819 -4.607 1.867 1.00 63.72 80 MET A N 1
ATOM 613 C CA . MET A 1 80 ? 13.285 -3.651 2.832 1.00 63.72 80 MET A CA 1
ATOM 614 C C . MET A 1 80 ? 11.925 -4.092 3.376 1.00 63.72 80 MET A C 1
ATOM 616 O O . MET A 1 80 ? 11.696 -3.991 4.576 1.00 63.72 80 MET A O 1
ATOM 620 N N . LEU A 1 81 ? 11.067 -4.680 2.540 1.00 67.00 81 LEU A N 1
ATOM 621 C CA . LEU A 1 81 ? 9.812 -5.287 2.977 1.00 67.00 81 LEU A CA 1
ATOM 622 C C . LEU A 1 81 ? 10.033 -6.400 4.010 1.00 67.00 81 LEU A C 1
ATOM 624 O O . LEU A 1 81 ? 9.414 -6.377 5.069 1.00 67.00 81 LEU A O 1
ATOM 628 N N . LYS A 1 82 ? 10.947 -7.342 3.739 1.00 67.62 82 LYS A N 1
ATOM 629 C CA . LYS A 1 82 ? 11.264 -8.438 4.674 1.00 67.62 82 LYS A CA 1
ATOM 630 C C . LYS A 1 82 ? 11.801 -7.924 6.009 1.00 67.62 82 LYS A C 1
ATOM 632 O O . LYS A 1 82 ? 11.562 -8.538 7.046 1.00 67.62 82 LYS A O 1
ATOM 637 N N . LEU A 1 83 ? 12.557 -6.827 5.986 1.00 62.41 83 LEU A N 1
ATOM 638 C CA . LEU A 1 83 ? 13.052 -6.180 7.200 1.00 62.41 83 LEU A CA 1
ATOM 639 C C . LEU A 1 83 ? 11.926 -5.471 7.956 1.00 62.41 83 LEU A C 1
ATOM 641 O O . LEU A 1 83 ? 11.872 -5.580 9.176 1.00 62.41 83 LEU A O 1
ATOM 645 N N . ILE A 1 84 ? 11.013 -4.800 7.249 1.00 70.50 84 ILE A N 1
ATOM 646 C CA . ILE A 1 84 ? 9.886 -4.091 7.861 1.00 70.50 84 ILE A CA 1
ATOM 647 C C . ILE A 1 84 ? 8.881 -5.068 8.476 1.00 70.50 84 ILE A C 1
ATOM 649 O O . ILE A 1 84 ? 8.477 -4.838 9.606 1.00 70.50 84 ILE A O 1
ATOM 653 N N . GLU A 1 85 ? 8.545 -6.178 7.813 1.00 67.50 85 GLU A N 1
ATOM 654 C CA . GLU A 1 85 ? 7.664 -7.220 8.372 1.00 67.50 85 GLU A CA 1
ATOM 655 C C . GLU A 1 85 ? 8.245 -7.829 9.663 1.00 67.50 85 GLU A C 1
ATOM 657 O O . GLU A 1 85 ? 7.539 -8.039 10.651 1.00 67.50 85 GLU A O 1
ATOM 662 N N . LYS A 1 86 ? 9.563 -8.072 9.692 1.00 67.44 86 LYS A N 1
ATOM 663 C CA . LYS A 1 86 ? 10.253 -8.546 10.903 1.00 67.44 86 LYS A CA 1
ATOM 664 C C . LYS A 1 86 ? 10.287 -7.485 12.000 1.00 67.44 86 LYS A C 1
ATOM 666 O O . LYS A 1 86 ? 10.084 -7.809 13.167 1.00 67.44 86 LYS A O 1
ATOM 671 N N . ALA A 1 87 ? 10.538 -6.230 11.635 1.00 62.19 87 ALA A N 1
ATOM 672 C CA . ALA A 1 87 ? 10.554 -5.122 12.579 1.00 62.19 87 ALA A CA 1
ATOM 673 C C . ALA A 1 87 ? 9.161 -4.874 13.170 1.00 62.19 87 ALA A C 1
ATOM 675 O O . ALA A 1 87 ? 9.047 -4.711 14.379 1.00 62.19 87 ALA A O 1
ATOM 676 N N . SER A 1 88 ? 8.097 -4.917 12.364 1.00 63.16 88 SER A N 1
ATOM 677 C CA . SER A 1 88 ? 6.725 -4.755 12.849 1.00 63.16 88 SER A CA 1
ATOM 678 C C . SER A 1 88 ? 6.338 -5.850 13.836 1.00 63.16 88 SER A C 1
ATOM 680 O O . SER A 1 88 ? 5.728 -5.544 14.852 1.00 63.16 88 SER A O 1
ATOM 682 N N . MET A 1 89 ? 6.746 -7.100 13.595 1.00 68.31 89 MET A N 1
ATOM 683 C CA . MET A 1 89 ? 6.511 -8.202 14.535 1.00 68.31 89 MET A CA 1
ATOM 684 C C . MET A 1 89 ? 7.217 -7.957 15.878 1.00 68.31 89 MET A C 1
ATOM 686 O O . MET A 1 89 ? 6.584 -8.041 16.925 1.00 68.31 89 MET A O 1
ATOM 690 N N . MET A 1 90 ? 8.483 -7.529 15.847 1.00 64.38 90 MET A N 1
ATOM 691 C CA . MET A 1 90 ? 9.239 -7.175 17.057 1.00 64.38 90 MET A CA 1
ATOM 692 C C . MET A 1 90 ? 8.651 -5.961 17.796 1.00 64.38 90 MET A C 1
ATOM 694 O O . MET A 1 90 ? 8.657 -5.919 19.022 1.00 64.38 90 MET A O 1
ATOM 698 N N . TYR A 1 91 ? 8.137 -4.958 17.078 1.00 67.50 91 TYR A N 1
ATOM 699 C CA . TYR A 1 91 ? 7.530 -3.772 17.694 1.00 67.50 91 TYR A CA 1
ATOM 700 C C . TYR A 1 91 ? 6.167 -4.064 18.330 1.00 67.50 91 TYR A C 1
ATOM 702 O O . TYR A 1 91 ? 5.851 -3.476 19.368 1.00 67.50 91 TYR A O 1
ATOM 710 N N . LEU A 1 92 ? 5.393 -4.987 17.751 1.00 67.06 92 LEU A N 1
ATOM 711 C CA . LEU A 1 92 ? 4.160 -5.490 18.357 1.00 67.06 92 LEU A CA 1
ATOM 712 C C . LEU A 1 92 ? 4.456 -6.273 19.644 1.00 67.06 92 LEU A C 1
ATOM 714 O O . LEU A 1 92 ? 3.773 -6.068 20.643 1.00 67.06 92 LEU A O 1
ATOM 718 N N . GLU A 1 93 ? 5.510 -7.094 19.657 1.00 71.25 93 GLU A N 1
ATOM 719 C CA . GLU A 1 93 ? 5.959 -7.826 20.852 1.00 71.25 93 GLU A CA 1
ATOM 720 C C . GLU A 1 93 ? 6.530 -6.900 21.940 1.00 71.25 93 GLU A C 1
ATOM 722 O O . GLU A 1 93 ? 6.291 -7.115 23.127 1.00 71.25 93 GLU A O 1
ATOM 727 N N . ASN A 1 94 ? 7.217 -5.822 21.549 1.00 67.56 94 ASN A N 1
ATOM 728 C CA . ASN A 1 94 ? 7.797 -4.841 22.473 1.00 67.56 94 ASN A CA 1
ATOM 729 C C . ASN A 1 94 ? 6.798 -3.772 22.963 1.00 67.56 94 ASN A C 1
ATOM 731 O O . ASN A 1 94 ? 7.202 -2.839 23.658 1.00 67.56 94 ASN A O 1
ATOM 735 N N . GLY A 1 95 ? 5.514 -3.864 22.599 1.00 66.50 95 GLY A N 1
ATOM 736 C CA . GLY A 1 95 ? 4.475 -2.939 23.066 1.00 66.50 95 GLY A CA 1
ATOM 737 C C . GLY A 1 95 ? 4.550 -1.529 22.467 1.00 66.50 95 GLY A C 1
ATOM 738 O O . GLY A 1 95 ? 4.067 -0.582 23.080 1.00 66.50 95 GLY A O 1
ATOM 739 N N . THR A 1 96 ? 5.135 -1.371 21.273 1.00 75.69 96 THR A N 1
ATOM 740 C CA . THR A 1 96 ? 5.181 -0.087 20.534 1.00 75.69 96 THR A CA 1
ATOM 741 C C . THR A 1 96 ? 4.460 -0.184 19.178 1.00 75.69 96 THR A C 1
ATOM 743 O O . THR A 1 96 ? 5.098 -0.093 18.123 1.00 75.69 96 THR A O 1
ATOM 746 N N . PRO A 1 97 ? 3.125 -0.376 19.183 1.00 77.19 97 PRO A N 1
ATOM 747 C CA . PRO A 1 97 ? 2.328 -0.559 17.966 1.00 77.19 97 PRO A CA 1
ATOM 748 C C . PRO A 1 97 ? 2.415 0.618 16.978 1.00 77.19 97 PRO A C 1
ATOM 750 O O . PRO A 1 97 ? 2.514 0.377 15.776 1.00 77.19 97 PRO A O 1
ATOM 753 N N . ASP A 1 98 ? 2.501 1.863 17.451 1.00 76.62 98 ASP A N 1
ATOM 754 C CA . ASP A 1 98 ? 2.643 3.051 16.593 1.00 76.62 98 ASP A CA 1
ATOM 755 C C . ASP A 1 98 ? 3.886 3.004 15.681 1.00 76.62 98 ASP A C 1
ATOM 757 O O . ASP A 1 98 ? 3.807 3.222 14.469 1.00 76.62 98 ASP A O 1
ATOM 761 N N . THR A 1 99 ? 5.047 2.621 16.227 1.00 77.12 99 THR A N 1
ATOM 762 C CA . THR A 1 99 ? 6.287 2.491 15.439 1.00 77.12 99 THR A CA 1
ATOM 763 C C . THR A 1 99 ? 6.159 1.388 14.387 1.00 77.12 99 THR A C 1
ATOM 765 O O . THR A 1 99 ? 6.639 1.542 13.258 1.00 77.12 99 THR A O 1
ATOM 768 N N . ALA A 1 100 ? 5.475 0.291 14.732 1.00 77.19 100 ALA A N 1
ATOM 769 C CA . ALA A 1 100 ? 5.167 -0.786 13.798 1.00 77.19 100 ALA A CA 1
ATOM 770 C C . ALA A 1 100 ? 4.270 -0.283 12.657 1.00 77.19 100 ALA A C 1
ATOM 772 O O . ALA A 1 100 ? 4.567 -0.529 11.488 1.00 77.19 100 ALA A O 1
ATOM 773 N N . ALA A 1 101 ? 3.218 0.473 12.985 1.00 82.00 101 ALA A N 1
ATOM 774 C CA . ALA A 1 101 ? 2.272 1.025 12.025 1.00 82.00 101 ALA A CA 1
ATOM 775 C C . ALA A 1 101 ? 2.953 1.995 11.044 1.00 82.00 101 ALA A C 1
ATOM 777 O O . ALA A 1 101 ? 2.804 1.867 9.828 1.00 82.00 101 ALA A O 1
ATOM 778 N N . MET A 1 102 ? 3.789 2.910 11.544 1.00 81.00 102 MET A N 1
ATOM 779 C CA . MET A 1 102 ? 4.555 3.830 10.696 1.00 81.00 102 MET A CA 1
ATOM 780 C C . MET A 1 102 ? 5.532 3.104 9.761 1.00 81.00 102 MET A C 1
ATOM 782 O O . MET A 1 102 ? 5.742 3.529 8.620 1.00 81.00 102 MET A O 1
ATOM 786 N N . ALA A 1 103 ? 6.158 2.022 10.230 1.00 77.50 103 ALA A N 1
ATOM 787 C CA . ALA A 1 103 ? 7.044 1.212 9.401 1.00 77.50 103 ALA A CA 1
ATOM 788 C C . ALA A 1 103 ? 6.260 0.487 8.295 1.00 77.50 103 ALA A C 1
ATOM 790 O O . ALA A 1 103 ? 6.661 0.541 7.129 1.00 77.50 103 ALA A O 1
ATOM 791 N N . LEU A 1 104 ? 5.119 -0.119 8.639 1.00 82.62 104 LEU A N 1
ATOM 792 C CA . LEU A 1 104 ? 4.237 -0.817 7.701 1.00 82.62 104 LEU A CA 1
ATOM 793 C C . LEU A 1 104 ? 3.643 0.124 6.643 1.00 82.62 104 LEU A C 1
ATOM 795 O O . LEU A 1 104 ? 3.648 -0.222 5.461 1.00 82.62 104 LEU A O 1
ATOM 799 N N . GLU A 1 105 ? 3.231 1.342 7.009 1.00 84.38 105 GLU A N 1
ATOM 800 C CA . GLU A 1 105 ? 2.759 2.342 6.040 1.00 84.38 105 GLU A CA 1
ATOM 801 C C . GLU A 1 105 ? 3.851 2.683 5.014 1.00 84.38 105 GLU A C 1
ATOM 803 O O . GLU A 1 105 ? 3.602 2.738 3.804 1.00 84.38 105 GLU A O 1
ATOM 808 N N . ARG A 1 106 ? 5.092 2.880 5.482 1.00 81.69 106 ARG A N 1
ATOM 809 C CA . ARG A 1 106 ? 6.237 3.155 4.601 1.00 81.69 106 ARG A CA 1
ATOM 810 C C . ARG A 1 106 ? 6.527 1.979 3.670 1.00 81.69 106 ARG A C 1
ATOM 812 O O . ARG A 1 106 ? 6.823 2.220 2.499 1.00 81.69 106 ARG A O 1
ATOM 819 N N . ALA A 1 107 ? 6.415 0.738 4.151 1.00 79.56 107 ALA A N 1
ATOM 820 C CA . ALA A 1 107 ? 6.524 -0.451 3.303 1.00 79.56 107 ALA A CA 1
ATOM 821 C C . ALA A 1 107 ? 5.423 -0.500 2.239 1.00 79.56 107 ALA A C 1
ATOM 823 O O . ALA A 1 107 ? 5.734 -0.713 1.066 1.00 79.56 107 ALA A O 1
ATOM 824 N N . GLY A 1 108 ? 4.167 -0.240 2.621 1.00 82.62 108 GLY A N 1
ATOM 825 C CA . GLY A 1 108 ? 3.029 -0.180 1.700 1.00 82.62 108 GLY A CA 1
ATOM 826 C C . GLY A 1 108 ? 3.296 0.771 0.534 1.00 82.62 108 GLY A C 1
ATOM 827 O O . GLY A 1 108 ? 3.202 0.384 -0.628 1.00 82.62 108 GLY A O 1
ATOM 828 N N . LYS A 1 109 ? 3.783 1.980 0.825 1.00 83.56 109 LYS A N 1
ATOM 829 C CA . LYS A 1 109 ? 4.098 2.991 -0.198 1.00 83.56 109 LYS A CA 1
ATOM 830 C C . LYS A 1 109 ? 5.237 2.594 -1.144 1.00 83.56 109 LYS A C 1
ATOM 832 O O . LYS A 1 109 ? 5.290 3.056 -2.285 1.00 83.56 109 LYS A O 1
ATOM 837 N N . LEU A 1 110 ? 6.192 1.791 -0.677 1.00 78.81 110 LEU A N 1
ATOM 838 C CA . LEU A 1 110 ? 7.282 1.290 -1.519 1.00 78.81 110 LEU A CA 1
ATOM 839 C C . LEU A 1 110 ? 6.795 0.172 -2.439 1.00 78.81 110 LEU A C 1
ATOM 841 O O . LEU A 1 110 ? 7.176 0.144 -3.610 1.00 78.81 110 LEU A O 1
ATOM 845 N N . ILE A 1 111 ? 5.934 -0.707 -1.926 1.00 82.69 111 ILE A N 1
ATOM 846 C CA . ILE A 1 111 ? 5.472 -1.883 -2.656 1.00 82.69 111 ILE A CA 1
ATOM 847 C C . ILE A 1 111 ? 4.290 -1.598 -3.585 1.00 82.69 111 ILE A C 1
ATOM 849 O O . ILE A 1 111 ? 4.082 -2.367 -4.509 1.00 82.69 111 ILE A O 1
ATOM 853 N N . GLU A 1 112 ? 3.598 -0.462 -3.450 1.00 82.44 112 GLU A N 1
ATOM 854 C CA . GLU A 1 112 ? 2.518 -0.026 -4.359 1.00 82.44 112 GLU A CA 1
ATOM 855 C C . GLU A 1 112 ? 2.849 -0.164 -5.855 1.00 82.44 112 GLU A C 1
ATOM 857 O O . GLU A 1 112 ? 1.970 -0.479 -6.654 1.00 82.44 112 GLU A O 1
ATOM 862 N N . ASN A 1 113 ? 4.109 0.077 -6.239 1.00 75.06 113 ASN A N 1
ATOM 863 C CA . ASN A 1 113 ? 4.563 0.001 -7.635 1.00 75.06 113 ASN A CA 1
ATOM 864 C C . ASN A 1 113 ? 5.142 -1.370 -8.022 1.00 75.06 113 ASN A C 1
ATOM 866 O O . ASN A 1 113 ? 5.457 -1.585 -9.189 1.00 75.06 113 ASN A O 1
ATOM 870 N N . VAL A 1 114 ? 5.339 -2.257 -7.047 1.00 79.56 114 VAL A N 1
ATOM 871 C CA . VAL A 1 114 ? 5.921 -3.592 -7.231 1.00 79.56 114 VAL A CA 1
ATOM 872 C C . VAL A 1 114 ? 4.818 -4.643 -7.199 1.00 79.56 114 VAL A C 1
ATOM 874 O O . VAL A 1 114 ? 4.681 -5.433 -8.124 1.00 79.56 114 VAL A O 1
ATOM 877 N N . ASP A 1 115 ? 4.024 -4.618 -6.133 1.00 81.31 115 ASP A N 1
ATOM 878 C CA . ASP A 1 115 ? 2.932 -5.534 -5.854 1.00 81.31 115 ASP A CA 1
ATOM 879 C C . ASP A 1 115 ? 1.801 -4.768 -5.133 1.00 81.31 115 ASP A C 1
ATOM 881 O O . ASP A 1 115 ? 1.842 -4.567 -3.909 1.00 81.31 115 ASP A O 1
ATOM 885 N N . PRO A 1 116 ? 0.786 -4.300 -5.884 1.00 85.31 116 PRO A N 1
ATOM 886 C CA . PRO A 1 116 ? -0.323 -3.548 -5.313 1.00 85.31 116 PRO A CA 1
ATOM 887 C C . PRO A 1 116 ? -1.218 -4.408 -4.412 1.00 85.31 116 PRO A C 1
ATOM 889 O O . PRO A 1 116 ? -1.888 -3.858 -3.539 1.00 85.31 116 PRO A O 1
ATOM 892 N N . GLU A 1 117 ? -1.234 -5.734 -4.570 1.00 86.62 117 GLU A N 1
ATOM 893 C CA . GLU A 1 117 ? -2.038 -6.617 -3.718 1.00 86.62 117 GLU A CA 1
ATOM 894 C C . GLU A 1 117 ? -1.428 -6.722 -2.327 1.00 86.62 117 GLU A C 1
ATOM 896 O O . GLU A 1 117 ? -2.123 -6.585 -1.317 1.00 86.62 117 GLU A O 1
ATOM 901 N N . LYS A 1 118 ? -0.104 -6.876 -2.263 1.00 84.81 118 LYS A N 1
ATOM 902 C CA . LYS A 1 118 ? 0.609 -6.880 -0.988 1.00 84.81 118 LYS A CA 1
ATOM 903 C C . LYS A 1 118 ? 0.592 -5.503 -0.313 1.00 84.81 118 LYS A C 1
ATOM 905 O O . LYS A 1 118 ? 0.486 -5.431 0.910 1.00 84.81 118 LYS A O 1
ATOM 910 N N . ALA A 1 119 ? 0.600 -4.411 -1.084 1.00 87.50 119 ALA A N 1
ATOM 911 C CA . ALA A 1 119 ? 0.400 -3.059 -0.547 1.00 87.50 119 ALA A CA 1
ATOM 912 C C . ALA A 1 119 ? -0.950 -2.917 0.178 1.00 87.50 119 ALA A C 1
ATOM 914 O O . ALA A 1 119 ? -1.004 -2.363 1.276 1.00 87.50 119 ALA A O 1
ATOM 915 N N . VAL A 1 120 ? -2.030 -3.454 -0.404 1.00 90.88 120 VAL A N 1
ATOM 916 C CA . VAL A 1 120 ? -3.367 -3.446 0.215 1.00 90.88 120 VAL A CA 1
ATOM 917 C C . VAL A 1 120 ? -3.355 -4.170 1.560 1.00 90.88 120 VAL A C 1
ATOM 919 O O . VAL A 1 120 ? -3.869 -3.625 2.536 1.00 90.88 120 VAL A O 1
ATOM 922 N N . GLN A 1 121 ? -2.723 -5.345 1.642 1.00 89.06 121 GLN A N 1
ATOM 923 C CA . GLN A 1 121 ? -2.627 -6.104 2.895 1.00 89.06 121 GLN A CA 1
ATOM 924 C C . GLN A 1 121 ? -1.903 -5.312 3.991 1.00 89.06 121 GLN A C 1
ATOM 926 O O . GLN A 1 121 ? -2.395 -5.228 5.115 1.00 89.06 121 GLN A O 1
ATOM 931 N N . LEU A 1 122 ? -0.774 -4.677 3.661 1.00 88.31 122 LEU A N 1
ATOM 932 C CA . LEU A 1 122 ? -0.016 -3.855 4.610 1.00 88.31 122 LEU A CA 1
ATOM 933 C C . LEU A 1 122 ? -0.825 -2.648 5.093 1.00 88.31 122 LEU A C 1
ATOM 935 O O . LEU A 1 122 ? -0.823 -2.342 6.286 1.00 88.31 122 LEU A O 1
ATOM 939 N N . TYR A 1 123 ? -1.553 -1.973 4.199 1.00 91.75 123 TYR A N 1
ATOM 940 C CA . TYR A 1 123 ? -2.407 -0.851 4.587 1.00 91.75 123 TYR A CA 1
ATOM 941 C C . TYR A 1 123 ? -3.582 -1.278 5.464 1.00 91.75 123 TYR A C 1
ATOM 943 O O . TYR A 1 123 ? -3.882 -0.585 6.432 1.00 91.75 123 TYR A O 1
ATOM 951 N N . GLN A 1 124 ? -4.206 -2.424 5.188 1.00 90.75 124 GLN A N 1
ATOM 952 C CA . GLN A 1 124 ? -5.267 -2.977 6.033 1.00 90.75 124 GLN A CA 1
ATOM 953 C C . GLN A 1 124 ? -4.746 -3.374 7.420 1.00 90.75 124 GLN A C 1
ATOM 955 O O . GLN A 1 124 ? -5.382 -3.056 8.425 1.00 90.75 124 GLN A O 1
ATOM 960 N N . GLN A 1 125 ? -3.570 -4.006 7.492 1.00 87.75 125 GLN A N 1
ATOM 961 C CA . GLN A 1 125 ? -2.906 -4.316 8.762 1.00 87.75 125 GLN A CA 1
ATOM 962 C C . GLN A 1 125 ? -2.612 -3.041 9.554 1.00 87.75 125 GLN A C 1
ATOM 964 O O . GLN A 1 125 ? -2.974 -2.938 10.723 1.00 87.75 125 GLN A O 1
ATOM 969 N N . THR A 1 126 ? -2.029 -2.035 8.906 1.00 89.19 126 THR A N 1
ATOM 970 C CA . THR A 1 126 ? -1.708 -0.752 9.545 1.00 89.19 126 THR A CA 1
ATOM 971 C C . THR A 1 126 ? -2.970 -0.023 10.020 1.00 89.19 126 THR A C 1
ATOM 973 O O . THR A 1 126 ? -3.001 0.495 11.133 1.00 89.19 126 THR A O 1
ATOM 976 N N . ALA A 1 127 ? -4.041 -0.032 9.220 1.00 90.50 127 ALA A N 1
ATOM 977 C CA . ALA A 1 127 ? -5.331 0.532 9.606 1.00 90.50 127 ALA A CA 1
ATOM 978 C C . ALA A 1 127 ? -5.905 -0.159 10.851 1.00 90.50 127 ALA A C 1
ATOM 980 O O . ALA A 1 127 ? -6.385 0.529 11.744 1.00 90.50 127 ALA A O 1
ATOM 981 N N . SER A 1 128 ? -5.785 -1.488 10.962 1.00 88.56 128 SER A N 1
ATOM 982 C CA . SER A 1 128 ? -6.228 -2.222 12.156 1.00 88.56 128 SER A CA 1
ATOM 983 C C . SER A 1 128 ? -5.455 -1.835 13.423 1.00 88.56 128 SER A C 1
ATOM 985 O O . SER A 1 128 ? -6.042 -1.752 14.498 1.00 88.56 128 SER A O 1
ATOM 987 N N . VAL A 1 129 ? -4.157 -1.525 13.301 1.00 87.62 129 VAL A N 1
ATOM 988 C CA . VAL A 1 129 ? -3.353 -1.033 14.430 1.00 87.62 129 VAL A CA 1
ATOM 989 C C . VAL A 1 129 ? -3.842 0.349 14.872 1.00 87.62 129 VAL A C 1
ATOM 991 O O . VAL A 1 129 ? -4.057 0.562 16.061 1.00 87.62 129 VAL A O 1
ATOM 994 N N . PHE A 1 130 ? -4.107 1.262 13.931 1.00 89.06 130 PHE A N 1
ATOM 995 C CA . PHE A 1 130 ? -4.649 2.585 14.261 1.00 89.06 130 PHE A CA 1
ATOM 996 C C . PHE A 1 130 ? -6.093 2.554 14.776 1.00 89.06 130 PHE A C 1
ATOM 998 O O . PHE A 1 130 ? -6.445 3.391 15.602 1.00 89.06 130 PHE A O 1
ATOM 1005 N N . GLU A 1 131 ? -6.922 1.606 14.332 1.00 87.50 131 GLU A N 1
ATOM 1006 C CA . GLU A 1 131 ? -8.260 1.380 14.901 1.00 87.50 131 GLU A CA 1
ATOM 1007 C C . GLU A 1 131 ? -8.167 0.993 16.383 1.00 87.50 131 GLU A C 1
ATOM 1009 O O . GLU A 1 131 ? -8.879 1.567 17.203 1.00 87.50 131 GLU A O 1
ATOM 1014 N N . ASN A 1 132 ? -7.240 0.096 16.741 1.00 86.69 132 ASN A N 1
ATOM 1015 C CA . ASN A 1 132 ? -7.025 -0.321 18.132 1.00 86.69 132 ASN A CA 1
ATOM 1016 C C . ASN A 1 132 ? -6.490 0.808 19.030 1.00 86.69 132 ASN A C 1
ATOM 1018 O O . ASN A 1 132 ? -6.741 0.801 20.231 1.00 86.69 132 ASN A O 1
ATOM 1022 N N . GLU A 1 133 ? -5.761 1.773 18.464 1.00 85.75 133 GLU A N 1
ATOM 1023 C CA . GLU A 1 133 ? -5.275 2.968 19.172 1.00 85.75 133 GLU A CA 1
ATOM 1024 C C . GLU A 1 133 ? -6.300 4.126 19.196 1.00 85.75 133 GLU A C 1
ATOM 1026 O O . GLU A 1 133 ? -5.945 5.242 19.570 1.00 85.75 133 GLU A O 1
ATOM 1031 N N . GLU A 1 134 ? -7.550 3.906 18.761 1.00 84.56 134 GLU A N 1
ATOM 1032 C CA . GLU A 1 134 ? -8.608 4.930 18.615 1.00 84.56 134 GLU A CA 1
ATOM 1033 C C . GLU A 1 134 ? -8.250 6.086 17.652 1.00 84.56 134 GLU A C 1
ATOM 1035 O O . GLU A 1 134 ? -8.879 7.148 17.619 1.00 84.56 134 GLU A O 1
ATOM 1040 N N . ARG A 1 135 ? -7.263 5.883 16.776 1.00 86.56 135 ARG A N 1
ATOM 1041 C CA . ARG A 1 135 ? -6.785 6.868 15.791 1.00 86.56 135 ARG A CA 1
ATOM 1042 C C . ARG A 1 135 ? -7.555 6.754 14.478 1.00 86.56 135 ARG A C 1
ATOM 1044 O O . ARG A 1 135 ? -6.989 6.641 13.387 1.00 86.56 135 ARG A O 1
ATOM 1051 N N . LEU A 1 136 ? -8.880 6.854 14.583 1.00 88.25 136 LEU A N 1
ATOM 1052 C CA . LEU A 1 136 ? -9.837 6.585 13.502 1.00 88.25 136 LEU A CA 1
ATOM 1053 C C . LEU A 1 136 ? -9.584 7.403 12.223 1.00 88.25 136 LEU A C 1
ATOM 1055 O O . LEU A 1 136 ? -9.745 6.892 11.116 1.00 88.25 136 LEU A O 1
ATOM 1059 N N . ARG A 1 137 ? -9.125 8.659 12.345 1.00 88.44 137 ARG A N 1
ATOM 1060 C CA . ARG A 1 137 ? -8.798 9.505 11.178 1.00 88.44 137 ARG A CA 1
ATOM 1061 C C . ARG A 1 137 ? -7.640 8.957 10.340 1.00 88.44 137 ARG A C 1
ATOM 1063 O O . ARG A 1 137 ? -7.660 9.097 9.124 1.00 88.44 137 ARG A O 1
ATOM 1070 N N . GLN A 1 138 ? -6.635 8.355 10.969 1.00 88.31 138 GLN A N 1
ATOM 1071 C CA . GLN A 1 138 ? -5.494 7.783 10.248 1.00 88.31 138 GLN A CA 1
ATOM 1072 C C . GLN A 1 138 ? -5.831 6.400 9.698 1.00 88.31 138 GLN A C 1
ATOM 1074 O O . GLN A 1 138 ? -5.469 6.092 8.565 1.00 88.31 138 GLN A O 1
ATOM 1079 N N . ALA A 1 139 ? -6.598 5.605 10.450 1.00 90.06 139 ALA A N 1
ATOM 1080 C CA . ALA A 1 139 ? -7.120 4.334 9.962 1.00 90.06 139 ALA A CA 1
ATOM 1081 C C . ALA A 1 139 ? -7.933 4.509 8.669 1.00 90.06 139 ALA A C 1
ATOM 1083 O O . ALA A 1 139 ? -7.674 3.823 7.679 1.00 90.06 139 ALA A O 1
ATOM 1084 N N . VAL A 1 140 ? -8.862 5.473 8.640 1.00 92.25 140 VAL A N 1
ATOM 1085 C CA . VAL A 1 140 ? -9.708 5.709 7.462 1.00 92.25 140 VAL A CA 1
ATOM 1086 C C . VAL A 1 140 ? -8.913 6.239 6.264 1.00 92.25 140 VAL A C 1
ATOM 1088 O O . VAL A 1 140 ? -9.197 5.869 5.128 1.00 92.25 140 VAL A O 1
ATOM 1091 N N . GLU A 1 141 ? -7.862 7.036 6.492 1.00 91.38 141 GLU A N 1
ATOM 1092 C CA . GLU A 1 141 ? -6.975 7.498 5.416 1.00 91.38 141 GLU A CA 1
ATOM 1093 C C . GLU A 1 141 ? -6.247 6.324 4.739 1.00 91.38 141 GLU A C 1
ATOM 1095 O O . GLU A 1 141 ? -6.139 6.273 3.507 1.00 91.38 141 GLU A O 1
ATOM 1100 N N . LEU A 1 142 ? -5.764 5.364 5.534 1.00 91.38 142 LEU A N 1
ATOM 1101 C CA . LEU A 1 142 ? -5.101 4.163 5.029 1.00 91.38 142 LEU A CA 1
ATOM 1102 C C . LEU A 1 142 ? -6.065 3.212 4.326 1.00 91.38 142 LEU A C 1
ATOM 1104 O O . LEU A 1 142 ? -5.728 2.699 3.257 1.00 91.38 142 LEU A O 1
ATOM 1108 N N . LEU A 1 143 ? -7.274 3.032 4.861 1.00 92.25 143 LEU A N 1
ATOM 1109 C CA . LEU A 1 143 ? -8.330 2.296 4.168 1.00 92.25 143 LEU A CA 1
ATOM 1110 C C . LEU A 1 143 ? -8.646 2.945 2.815 1.00 92.25 143 LEU A C 1
ATOM 1112 O O . LEU A 1 143 ? -8.667 2.244 1.808 1.00 92.25 143 LEU A O 1
ATOM 1116 N N . GLY A 1 144 ? -8.709 4.278 2.741 1.00 92.38 144 GLY A N 1
ATOM 1117 C CA . GLY A 1 144 ? -8.880 5.006 1.480 1.00 92.38 144 GLY A CA 1
ATOM 1118 C C . GLY A 1 144 ? -7.752 4.760 0.469 1.00 92.38 144 GLY A C 1
ATOM 1119 O O . GLY A 1 144 ? -7.984 4.693 -0.744 1.00 92.38 144 GLY A O 1
ATOM 1120 N N . LYS A 1 145 ? -6.500 4.604 0.928 1.00 92.31 145 LYS A N 1
ATOM 1121 C CA . LYS A 1 145 ? -5.374 4.171 0.071 1.00 92.31 145 LYS A CA 1
ATOM 1122 C C . LYS A 1 145 ? -5.604 2.741 -0.440 1.00 92.31 145 LYS A C 1
ATOM 1124 O O . LYS A 1 145 ? -5.527 2.532 -1.651 1.00 92.31 145 LYS A O 1
ATOM 1129 N N . ALA A 1 146 ? -5.973 1.805 0.435 1.00 92.81 146 ALA A N 1
ATOM 1130 C CA . ALA A 1 146 ? -6.277 0.420 0.069 1.00 92.81 146 ALA A CA 1
ATOM 1131 C C . ALA A 1 146 ? -7.449 0.310 -0.928 1.00 92.81 146 ALA A C 1
ATOM 1133 O O . ALA A 1 146 ? -7.319 -0.352 -1.957 1.00 92.81 146 ALA A O 1
ATOM 1134 N N . SER A 1 147 ? -8.552 1.026 -0.700 1.00 93.50 147 SER A N 1
ATOM 1135 C CA . SER A 1 147 ? -9.727 1.055 -1.579 1.00 93.50 147 SER A CA 1
ATOM 1136 C C . SER A 1 147 ? -9.382 1.523 -2.991 1.00 93.50 147 SER A C 1
ATOM 1138 O O . SER A 1 147 ? -9.780 0.895 -3.973 1.00 93.50 147 SER A O 1
ATOM 1140 N N . ARG A 1 148 ? -8.576 2.585 -3.127 1.00 92.31 148 ARG A N 1
ATOM 1141 C CA . ARG A 1 148 ? -8.115 3.070 -4.442 1.00 92.31 148 ARG A CA 1
ATOM 1142 C C . ARG A 1 148 ? -7.259 2.038 -5.177 1.00 92.31 148 ARG A C 1
ATOM 1144 O O . ARG A 1 148 ? -7.400 1.893 -6.392 1.00 92.31 148 ARG A O 1
ATOM 1151 N N . LEU A 1 149 ? -6.396 1.320 -4.458 1.00 91.50 149 LEU A N 1
ATOM 1152 C CA . LEU A 1 149 ? -5.580 0.249 -5.034 1.00 91.50 149 LEU A CA 1
ATOM 1153 C C . LEU A 1 149 ? -6.438 -0.941 -5.479 1.00 91.50 149 LEU A C 1
ATOM 1155 O O . LEU A 1 149 ? -6.245 -1.435 -6.588 1.00 91.50 149 LEU A O 1
ATOM 1159 N N . LEU A 1 150 ? -7.433 -1.341 -4.683 1.00 92.00 150 LEU A N 1
ATOM 1160 C CA . LEU A 1 150 ? -8.373 -2.415 -5.027 1.00 92.00 150 LEU A CA 1
ATOM 1161 C C . LEU A 1 150 ? -9.196 -2.089 -6.281 1.00 92.00 150 LEU A C 1
ATOM 1163 O O . LEU A 1 150 ? -9.318 -2.929 -7.176 1.00 92.00 150 LEU A O 1
ATOM 1167 N N . VAL A 1 151 ? -9.692 -0.852 -6.399 1.00 93.06 151 VAL A N 1
ATOM 1168 C CA . VAL A 1 151 ? -10.400 -0.381 -7.604 1.00 93.06 151 VAL A CA 1
ATOM 1169 C C . VAL A 1 151 ? -9.481 -0.425 -8.826 1.00 93.06 151 VAL A C 1
ATOM 1171 O O . VAL A 1 151 ? -9.888 -0.901 -9.888 1.00 93.06 151 VAL A O 1
ATOM 1174 N N . ARG A 1 152 ? -8.221 0.008 -8.684 1.00 90.31 152 ARG A N 1
ATOM 1175 C CA . ARG A 1 152 ? -7.223 -0.069 -9.762 1.00 90.31 152 ARG A CA 1
ATOM 1176 C C . ARG A 1 152 ? -6.920 -1.516 -10.165 1.00 90.31 152 ARG A C 1
ATOM 1178 O O . ARG A 1 152 ? -6.741 -1.782 -11.351 1.00 90.31 152 ARG A O 1
ATOM 1185 N N . GLY A 1 153 ? -6.914 -2.435 -9.201 1.00 88.38 153 GLY A N 1
ATOM 1186 C CA . GLY A 1 153 ? -6.761 -3.878 -9.400 1.00 88.38 153 GLY A CA 1
ATOM 1187 C C . GLY A 1 153 ? -8.018 -4.600 -9.897 1.00 88.38 153 GLY A C 1
ATOM 1188 O O . GLY A 1 153 ? -7.987 -5.816 -10.040 1.00 88.38 153 GLY A O 1
ATOM 1189 N N . ARG A 1 154 ? -9.123 -3.884 -10.167 1.00 90.19 154 ARG A N 1
ATOM 1190 C CA . ARG A 1 154 ? -10.429 -4.445 -10.578 1.00 90.19 154 ARG A CA 1
ATOM 1191 C C . ARG A 1 154 ? -11.038 -5.448 -9.583 1.00 90.19 154 ARG A C 1
ATOM 1193 O O . ARG A 1 154 ? -11.906 -6.234 -9.954 1.00 90.19 154 ARG A O 1
ATOM 1200 N N . ARG A 1 155 ? -10.635 -5.396 -8.311 1.00 90.50 155 ARG A N 1
ATOM 1201 C CA . ARG A 1 155 ? -11.192 -6.214 -7.219 1.00 90.50 155 ARG A CA 1
ATOM 1202 C C . ARG A 1 155 ? -12.369 -5.481 -6.586 1.00 90.50 155 ARG A C 1
ATOM 1204 O O . ARG A 1 155 ? -12.267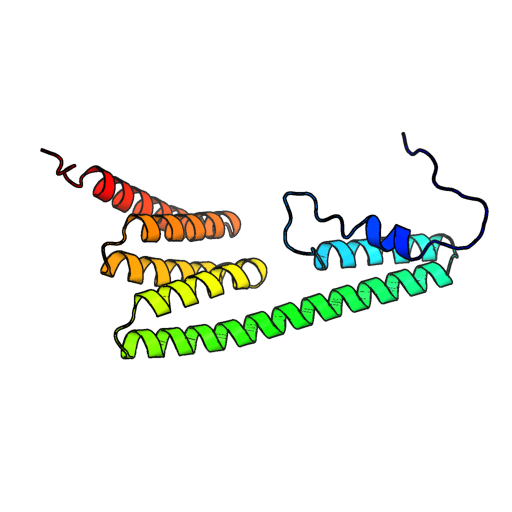 -4.924 -5.495 1.00 90.50 155 ARG A O 1
ATOM 1211 N N . PHE A 1 156 ? -13.474 -5.409 -7.324 1.00 91.94 156 PHE A N 1
ATOM 1212 C CA . PHE A 1 156 ? -14.614 -4.564 -6.957 1.00 91.94 156 PHE A CA 1
ATOM 1213 C C . PHE A 1 156 ? -15.337 -5.031 -5.690 1.00 91.94 156 PHE A C 1
ATOM 1215 O O . PHE A 1 156 ? -15.775 -4.184 -4.915 1.00 91.94 156 PHE A O 1
ATOM 1222 N N . ASP A 1 157 ? -15.398 -6.340 -5.441 1.00 93.00 157 ASP A N 1
ATOM 1223 C CA . ASP A 1 157 ? -16.058 -6.894 -4.252 1.00 93.00 157 ASP A CA 1
ATOM 1224 C C . ASP A 1 157 ? -15.346 -6.456 -2.965 1.00 93.00 157 ASP A C 1
ATOM 1226 O O . ASP A 1 157 ? -15.958 -5.930 -2.036 1.00 93.00 157 ASP A O 1
ATOM 1230 N N . GLU A 1 158 ? -14.019 -6.577 -2.936 1.00 91.25 158 GLU A N 1
ATOM 1231 C CA . GLU A 1 158 ? -13.205 -6.140 -1.799 1.00 91.25 158 GLU A CA 1
ATOM 1232 C C . GLU A 1 158 ? -13.151 -4.621 -1.673 1.00 91.25 158 GLU A C 1
ATOM 1234 O O . GLU A 1 158 ? -13.171 -4.095 -0.560 1.00 91.25 158 GLU A O 1
ATOM 1239 N N . ALA A 1 159 ? -13.128 -3.901 -2.799 1.00 92.56 159 ALA A N 1
ATOM 1240 C CA . ALA A 1 159 ? -13.216 -2.447 -2.789 1.00 92.56 159 ALA A CA 1
ATOM 1241 C C . ALA A 1 159 ? -14.533 -1.975 -2.154 1.00 92.56 159 ALA A C 1
ATOM 1243 O O . ALA A 1 159 ? -14.518 -1.056 -1.337 1.00 92.56 159 ALA A O 1
ATOM 1244 N N . ALA A 1 160 ? -15.659 -2.619 -2.476 1.00 93.88 160 ALA A N 1
ATOM 1245 C CA . ALA A 1 160 ? -16.955 -2.295 -1.889 1.00 93.88 160 ALA A CA 1
ATOM 1246 C C . ALA A 1 160 ? -16.962 -2.520 -0.370 1.00 93.88 160 ALA A C 1
ATOM 1248 O O . ALA A 1 160 ? -17.439 -1.660 0.370 1.00 93.88 160 ALA A O 1
ATOM 1249 N N . LEU A 1 161 ? -16.377 -3.627 0.105 1.00 93.94 161 LEU A N 1
ATOM 1250 C CA . LEU A 1 161 ? -16.230 -3.902 1.538 1.00 93.94 161 LEU A CA 1
ATOM 1251 C C . LEU A 1 161 ? -15.338 -2.866 2.235 1.00 93.94 161 LEU A C 1
ATOM 1253 O O . LEU A 1 161 ? -15.695 -2.363 3.301 1.00 93.94 161 LEU A O 1
ATOM 1257 N N . SER A 1 162 ? -14.210 -2.514 1.619 1.00 90.69 162 SER A N 1
ATOM 1258 C CA . SER A 1 162 ? -13.267 -1.525 2.150 1.00 90.69 162 SER A CA 1
ATOM 1259 C C . SER A 1 162 ? -13.910 -0.137 2.267 1.00 90.69 162 SER A C 1
ATOM 1261 O O . SER A 1 162 ? -13.883 0.474 3.334 1.00 90.69 162 SER A O 1
ATOM 1263 N N . ILE A 1 163 ? -14.611 0.314 1.222 1.00 92.88 163 ILE A N 1
ATOM 1264 C CA . ILE A 1 163 ? -15.341 1.593 1.211 1.00 92.88 163 ILE A CA 1
ATOM 1265 C C . ILE A 1 163 ? -16.501 1.581 2.215 1.00 92.88 163 ILE A C 1
ATOM 1267 O O . ILE A 1 163 ? -16.769 2.583 2.881 1.00 92.88 163 ILE A O 1
ATOM 1271 N N . GLN A 1 164 ? -17.199 0.453 2.363 1.00 94.25 164 GLN A N 1
ATOM 1272 C CA . GLN A 1 164 ? -18.257 0.329 3.362 1.00 94.25 164 GLN A CA 1
ATOM 1273 C C . GLN A 1 164 ? -17.696 0.447 4.787 1.00 94.25 164 GLN A C 1
ATOM 1275 O O . GLN A 1 164 ? -18.325 1.090 5.632 1.00 94.25 164 GLN A O 1
ATOM 1280 N N . LYS A 1 165 ? -16.509 -0.115 5.048 1.00 91.94 165 LYS A N 1
ATOM 1281 C CA . LYS A 1 165 ? -15.802 0.052 6.324 1.00 91.94 165 LYS A CA 1
ATOM 1282 C C . LYS A 1 165 ? -15.412 1.513 6.556 1.00 91.94 165 LYS A C 1
ATOM 1284 O O . LYS A 1 165 ? -15.690 2.041 7.628 1.00 91.94 165 LYS A O 1
ATOM 1289 N N . GLU A 1 166 ? -14.866 2.190 5.545 1.00 91.38 166 GLU A N 1
ATOM 1290 C CA . GLU A 1 166 ? -14.546 3.623 5.626 1.00 91.38 166 GLU A CA 1
ATOM 1291 C C . GLU A 1 166 ? -15.767 4.465 5.993 1.00 91.38 166 GLU A C 1
ATOM 1293 O O . GLU A 1 166 ? -15.704 5.285 6.906 1.00 91.38 166 GLU A O 1
ATOM 1298 N N . LYS A 1 167 ? -16.902 4.234 5.324 1.00 90.62 167 LYS A N 1
ATOM 1299 C CA . LYS A 1 167 ? -18.159 4.936 5.609 1.00 90.62 167 LYS A CA 1
ATOM 1300 C C . LYS A 1 167 ? -18.606 4.750 7.060 1.00 90.62 167 LYS A C 1
ATOM 1302 O O . LYS A 1 167 ? -19.099 5.699 7.668 1.00 90.62 167 LYS A O 1
ATOM 1307 N N . ASN A 1 168 ? -18.456 3.545 7.607 1.00 91.19 168 ASN A N 1
ATOM 1308 C CA . ASN A 1 168 ? -18.816 3.262 8.994 1.00 91.19 168 ASN A CA 1
ATOM 1309 C C . ASN A 1 168 ? -17.908 4.031 9.966 1.00 91.19 168 ASN A C 1
ATOM 1311 O O . ASN A 1 168 ? -18.419 4.693 10.863 1.00 91.19 168 ASN A O 1
ATOM 1315 N N . ILE A 1 169 ? -16.593 4.033 9.724 1.00 88.31 169 ILE A N 1
ATOM 1316 C CA . ILE A 1 169 ? -15.623 4.769 10.549 1.00 88.31 169 ILE A CA 1
ATOM 1317 C C . ILE A 1 169 ? -15.863 6.283 10.460 1.00 88.31 169 ILE A C 1
ATOM 1319 O O . ILE A 1 169 ? -15.860 6.965 11.479 1.00 88.31 169 ILE A O 1
ATOM 1323 N N . TYR A 1 170 ? -16.139 6.832 9.272 1.00 89.19 170 TYR A N 1
ATOM 1324 C CA . TYR A 1 170 ? -16.498 8.249 9.135 1.00 89.19 170 TYR A CA 1
ATOM 1325 C C . TYR A 1 170 ? -17.756 8.608 9.923 1.00 89.19 170 TYR A C 1
ATOM 1327 O O . TYR A 1 170 ? -17.782 9.636 10.597 1.00 89.19 170 TYR A O 1
ATOM 1335 N N . LYS A 1 171 ? -18.772 7.742 9.895 1.00 88.06 171 LYS A N 1
ATOM 1336 C CA . LYS A 1 171 ? -19.984 7.931 10.691 1.00 88.06 171 LYS A CA 1
ATOM 1337 C C . LYS A 1 171 ? -19.680 7.927 12.192 1.00 88.06 171 LYS A C 1
ATOM 1339 O O . LYS A 1 171 ? -20.269 8.715 12.919 1.00 88.06 171 LYS A O 1
ATOM 1344 N N . GLU A 1 172 ? -18.769 7.077 12.659 1.00 85.94 172 GLU A N 1
ATOM 1345 C CA . GLU A 1 172 ? -18.322 7.067 14.059 1.00 85.94 172 GLU A CA 1
ATOM 1346 C C . GLU A 1 172 ? -17.547 8.337 14.431 1.00 85.94 172 GLU A C 1
ATOM 1348 O O . GLU A 1 172 ? -17.788 8.905 15.494 1.00 85.94 172 GLU A O 1
ATOM 1353 N N . ILE A 1 173 ? -16.686 8.836 13.537 1.00 84.62 173 ILE A N 1
ATOM 1354 C CA . ILE A 1 173 ? -15.958 10.100 13.726 1.00 84.62 173 ILE A CA 1
ATOM 1355 C C . ILE A 1 173 ? -16.928 11.288 13.832 1.00 84.62 173 ILE A C 1
ATOM 1357 O O . ILE A 1 173 ? -16.722 12.165 14.666 1.00 84.62 173 ILE A O 1
ATOM 1361 N N . GLU A 1 174 ? -17.974 11.337 13.004 1.00 78.44 174 GLU A N 1
ATOM 1362 C CA . GLU A 1 174 ? -18.998 12.394 13.055 1.00 78.44 174 GLU A CA 1
ATOM 1363 C C . GLU A 1 174 ? -19.909 12.284 14.285 1.00 78.44 174 GLU A C 1
ATOM 1365 O O . GLU A 1 174 ? -20.439 13.288 14.755 1.00 78.44 174 GLU A O 1
ATOM 1370 N N . ASN A 1 175 ? -20.087 11.072 14.812 1.00 64.94 175 ASN A N 1
ATOM 1371 C CA . ASN A 1 175 ? -20.921 10.795 15.979 1.00 64.94 175 ASN A CA 1
ATOM 1372 C C . ASN A 1 175 ? -20.153 10.919 17.308 1.00 64.94 175 ASN A C 1
ATOM 1374 O O . ASN A 1 175 ? -20.747 10.744 18.375 1.00 64.94 175 ASN A O 1
ATOM 1378 N N . TYR A 1 176 ? -18.852 11.235 17.268 1.00 57.72 176 TYR A N 1
ATOM 1379 C CA . TYR A 1 176 ? -18.127 11.662 18.458 1.00 57.72 176 TYR A CA 1
ATOM 1380 C C . TYR A 1 176 ? -18.777 12.956 18.953 1.00 57.72 176 TYR A C 1
ATOM 1382 O O . TYR A 1 176 ? -18.834 13.927 18.192 1.00 57.72 176 TYR A O 1
ATOM 1390 N N . PRO A 1 177 ? -19.271 13.015 20.203 1.00 47.69 177 PRO A N 1
ATOM 1391 C CA . PRO A 1 177 ? -19.757 14.267 20.743 1.00 47.69 177 PRO A CA 1
ATOM 1392 C C . PRO A 1 177 ? -18.615 15.269 20.620 1.00 47.69 177 PRO A C 1
ATOM 1394 O O . PRO A 1 177 ? -17.521 15.055 21.145 1.00 47.69 177 PRO A O 1
ATOM 1397 N N . THR A 1 178 ? -18.849 16.354 19.886 1.00 53.97 178 THR A N 1
ATOM 1398 C CA . THR A 1 178 ? -18.006 17.540 19.945 1.00 53.97 178 THR A CA 1
ATOM 1399 C C . THR A 1 178 ? -18.099 18.054 21.378 1.00 53.97 178 THR A C 1
ATOM 1401 O O . THR A 1 178 ? -18.950 18.881 21.700 1.00 53.97 178 THR A O 1
ATOM 1404 N N . CYS A 1 179 ? -17.281 17.491 22.267 1.00 49.31 179 CYS A N 1
ATOM 1405 C CA . CYS A 1 179 ? -17.119 17.901 23.650 1.00 49.31 179 CYS A CA 1
ATOM 1406 C C . CYS A 1 179 ? -16.377 19.238 23.664 1.00 49.31 179 CYS A C 1
ATOM 1408 O O . CYS A 1 179 ? -15.218 19.324 24.048 1.00 49.31 179 CYS A O 1
ATOM 1410 N N . TYR A 1 180 ? -17.059 20.277 23.201 1.00 48.22 180 TYR A N 1
ATOM 1411 C CA . TYR A 1 180 ? -16.774 21.657 23.538 1.00 48.22 180 TYR A CA 1
ATOM 1412 C C . TYR A 1 180 ? -18.072 22.247 24.095 1.00 48.22 180 TYR A C 1
ATOM 1414 O O . TYR A 1 180 ? -18.959 22.672 23.353 1.00 48.22 180 TYR A O 1
ATOM 1422 N N . LYS A 1 181 ? -18.185 22.206 25.423 1.00 36.69 181 LYS A N 1
ATOM 1423 C CA . LYS A 1 181 ? -18.872 23.215 26.229 1.00 36.69 181 LYS A CA 1
ATOM 1424 C C . LYS A 1 181 ? -17.858 23.771 27.210 1.00 36.69 181 LYS A C 1
ATOM 1426 O O . LYS A 1 181 ? -17.082 22.946 27.741 1.00 36.69 181 LYS A O 1
#

Organism: Neotoma lepida (NCBI:txid56216)

Secondary structure (DSSP, 8-state):
-------SSS---HHHHHHTT----TT--S--HHHHHHHHHHHHHHHHHTT-HHHHHHHHHHHHHHHHHHHHHHHHHHHHHHHHHHHHHHHHHTT-HHHHHHHHHHHHHHHTTT-HHHHHHHHHHHHHHHHHTT-HHHHHHHHHHHHHHHHHTT-HHHHHHHHHHHHHHHHHHHTS-----

Foldseek 3Di:
DPDDDDDPDPDPPPVVVVCPQPPPDVPDPDRDLVVLLVVLCVQLVVCVVVVVNVSSVVSVVSSVVSVVVVVVLLVVLVVLLVVLVVVLVVCVVVVNNVVNLVSLLVNLVSCCVPPLVVSLVSLQVSLVSCVVVVVLVSSLVSLVVSLVSCVVVVVVVVSVVSVVVSVVSVVVVVPPPPPDD